Protein AF-A0A944IHS7-F1 (afdb_monomer)

Solvent-accessible surface area (backbone atoms only — not comparable to full-atom values): 8661 Å² total; per-residue (Å²): 139,82,88,83,85,88,83,88,82,80,84,82,70,92,74,80,83,82,83,84,88,86,66,72,70,62,56,60,62,58,58,67,72,67,65,76,78,71,78,71,74,58,95,52,51,68,59,55,51,51,57,50,61,74,72,48,52,71,68,61,50,50,45,72,76,42,78,50,84,56,92,80,64,60,50,50,75,41,23,28,77,52,40,70,95,78,70,38,65,60,46,75,38,62,43,70,90,40,33,63,43,44,69,61,95,59,69,74,46,73,49,71,68,59,55,59,74,64,73,59,82,74,54,75,75,75,73,75,118

Foldseek 3Di:
DYDDDDDDDDDDDPPPPPDDDPPPVVVVVVVVVPPPPPPPPPPPPVVVVVVVVVVDDPVLVVLVVDFDDDPVQFQFPTWRCFDVVSPGHIDTHADDDQWGGTNDDTDGHPPPVVVVVVVDPPVSVVPPD

Secondary structure (DSSP, 8-state):
----------PPPTTTT-SSS--HHHHHHHHGGG--------TTHHHHHHHHHHH--HHHHHHTTS----TT--S-SEEE--BGGGTBPPEEE-B-SSS-BSSS----PPPHHHHHTTT-TTTHHHH--

Nearest PDB structures (foldseek):
  4i3g-assembly2_B  TM=8.608E-01  e=1.064E-03  Streptomyces venezuelae
  4iih-assembly1_B  TM=7.998E-01  e=8.893E-02  Aspergillus aculeatus
  4iig-assembly1_A  TM=7.979E-01  e=1.403E-01  Aspergillus aculeatus

Radius of gyration: 31.62 Å; Cα contacts (8 Å, |Δi|>4): 90; chains: 1; bounding box: 87×82×46 Å

pLDDT: mean 77.09, std 20.69, range [32.62, 98.19]

Structure (mmCIF, N/CA/C/O backbone):
data_AF-A0A944IHS7-F1
#
_entry.id   AF-A0A944IHS7-F1
#
loop_
_atom_site.group_PDB
_atom_site.id
_atom_site.type_symbol
_atom_site.label_atom_id
_atom_site.label_alt_id
_atom_site.label_comp_id
_atom_site.l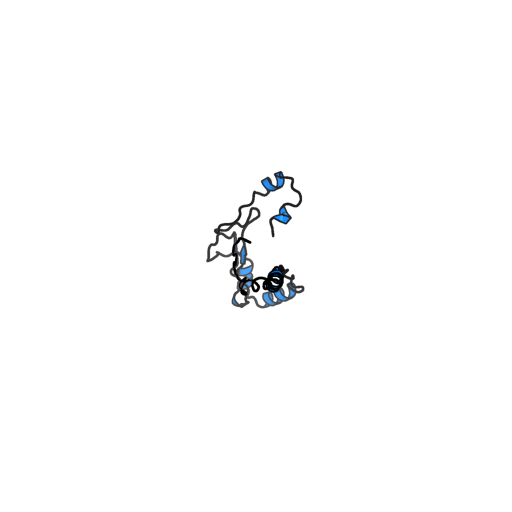abel_asym_id
_atom_site.label_entity_id
_atom_site.label_seq_id
_atom_site.pdbx_PDB_ins_code
_atom_site.Cartn_x
_atom_site.Cartn_y
_atom_site.Cartn_z
_atom_site.occupancy
_atom_site.B_iso_or_equiv
_atom_site.auth_seq_id
_atom_site.auth_comp_id
_atom_site.auth_asym_id
_atom_site.auth_atom_id
_atom_site.pdbx_PDB_model_num
ATOM 1 N N . MET A 1 1 ? 64.172 -76.684 -18.840 1.00 32.62 1 MET A N 1
ATOM 2 C CA . MET A 1 1 ? 65.120 -75.649 -18.369 1.00 32.62 1 MET A CA 1
ATOM 3 C C . MET A 1 1 ? 64.972 -74.426 -19.266 1.00 32.62 1 MET A C 1
ATOM 5 O O . MET A 1 1 ? 64.934 -74.650 -20.469 1.00 32.62 1 MET A O 1
ATOM 9 N N . PRO A 1 2 ? 65.024 -73.185 -18.752 1.00 60.41 2 PRO A N 1
ATOM 10 C CA . PRO A 1 2 ? 64.334 -72.653 -17.561 1.00 60.41 2 PRO A CA 1
ATOM 11 C C . PRO A 1 2 ? 63.853 -71.179 -17.756 1.00 60.41 2 PRO A C 1
ATOM 13 O O . PRO A 1 2 ? 64.029 -70.617 -18.831 1.00 60.41 2 PRO A O 1
ATOM 16 N N . HIS A 1 3 ? 63.339 -70.581 -16.665 1.00 41.72 3 HIS A N 1
ATOM 17 C CA . HIS A 1 3 ? 63.143 -69.138 -16.380 1.00 41.72 3 HIS A CA 1
ATOM 18 C C . HIS A 1 3 ? 61.979 -68.409 -17.096 1.00 41.72 3 HIS A C 1
ATOM 20 O O . HIS A 1 3 ? 61.804 -68.552 -18.294 1.00 41.72 3 HIS A O 1
ATOM 26 N N . SER A 1 4 ? 61.139 -67.585 -16.455 1.00 53.00 4 SER A N 1
ATOM 27 C CA . SER A 1 4 ? 61.148 -67.048 -15.090 1.00 53.00 4 SER A CA 1
ATOM 28 C C . SER A 1 4 ? 59.869 -66.233 -14.798 1.00 53.00 4 SER A C 1
ATOM 30 O O . SER A 1 4 ? 59.247 -65.707 -15.716 1.00 53.00 4 SER A O 1
ATOM 32 N N . ASP A 1 5 ? 59.601 -66.094 -13.500 1.00 47.16 5 ASP A N 1
ATOM 33 C CA . ASP A 1 5 ? 59.087 -64.911 -12.792 1.00 47.16 5 ASP A CA 1
ATOM 34 C C . ASP A 1 5 ? 57.587 -64.707 -12.505 1.00 47.16 5 ASP A C 1
ATOM 36 O O . ASP A 1 5 ? 56.695 -64.693 -13.353 1.00 47.16 5 ASP A O 1
ATOM 40 N N . ASP A 1 6 ? 57.400 -64.495 -11.202 1.00 53.97 6 ASP A N 1
ATOM 41 C CA . ASP A 1 6 ? 56.239 -64.091 -10.436 1.00 53.97 6 ASP A CA 1
ATOM 42 C C . ASP A 1 6 ? 55.545 -62.827 -10.953 1.00 53.97 6 ASP A C 1
ATOM 44 O O . ASP A 1 6 ? 56.173 -61.797 -11.188 1.00 53.97 6 ASP A O 1
ATOM 48 N N . HIS A 1 7 ? 54.210 -62.841 -10.918 1.00 44.56 7 HIS A N 1
ATOM 49 C CA . HIS A 1 7 ? 53.458 -61.641 -10.564 1.00 44.56 7 HIS A CA 1
ATOM 50 C C . HIS A 1 7 ? 52.123 -61.992 -9.897 1.00 44.56 7 HIS A C 1
ATOM 52 O O . HIS A 1 7 ? 51.141 -62.347 -10.546 1.00 44.56 7 HIS A O 1
ATOM 58 N N . ILE A 1 8 ? 52.071 -61.823 -8.575 1.00 49.44 8 ILE A N 1
ATOM 59 C CA . ILE A 1 8 ? 50.824 -61.543 -7.858 1.00 49.44 8 ILE A CA 1
ATOM 60 C C . ILE A 1 8 ? 50.666 -60.020 -7.820 1.00 49.44 8 ILE A C 1
ATOM 62 O O . ILE A 1 8 ? 51.559 -59.334 -7.319 1.00 49.44 8 ILE A O 1
ATOM 66 N N . PRO A 1 9 ? 49.519 -59.481 -8.272 1.00 43.22 9 PRO A N 1
ATOM 67 C CA . PRO A 1 9 ? 48.954 -58.368 -7.521 1.00 43.22 9 PRO A CA 1
ATOM 68 C C . PRO A 1 9 ? 47.435 -58.452 -7.297 1.00 43.22 9 PRO A C 1
ATOM 70 O O . PRO A 1 9 ? 46.630 -58.531 -8.218 1.00 43.22 9 PRO A O 1
ATOM 73 N N . SER A 1 10 ? 47.101 -58.268 -6.017 1.00 51.88 10 SER A N 1
ATOM 74 C CA . SER A 1 10 ? 45.958 -57.520 -5.481 1.00 51.88 10 SER A CA 1
ATOM 75 C C . SER A 1 10 ? 44.542 -58.093 -5.643 1.00 51.88 10 SER A C 1
ATOM 77 O O . SER A 1 10 ? 43.833 -57.894 -6.629 1.00 51.88 10 SER A O 1
ATOM 79 N N . VAL A 1 11 ? 44.089 -58.722 -4.555 1.00 47.81 11 VAL A N 1
ATOM 80 C CA . VAL A 1 11 ? 42.687 -59.028 -4.250 1.00 47.81 11 VAL A CA 1
ATOM 81 C C . VAL A 1 11 ? 41.846 -57.746 -4.333 1.00 47.81 11 VAL A C 1
ATOM 83 O O . VAL A 1 11 ? 42.014 -56.833 -3.525 1.00 47.81 11 VAL A O 1
ATOM 86 N N . ARG A 1 12 ? 40.893 -57.684 -5.273 1.00 51.56 12 ARG A N 1
ATOM 87 C CA . ARG A 1 12 ? 39.860 -56.634 -5.289 1.00 51.56 12 ARG A CA 1
ATOM 88 C C . ARG A 1 12 ? 39.057 -56.677 -3.985 1.00 51.56 12 ARG A C 1
ATOM 90 O O . ARG A 1 12 ? 38.425 -57.679 -3.651 1.00 51.56 12 ARG A O 1
ATOM 97 N N . SER A 1 13 ? 39.101 -55.568 -3.252 1.00 58.53 13 SER A N 1
ATOM 98 C CA . SER A 1 13 ? 38.388 -55.354 -1.994 1.00 58.53 13 SER A CA 1
ATOM 99 C C . SER A 1 13 ? 36.874 -55.330 -2.220 1.00 58.53 13 SER A C 1
ATOM 101 O O . SER A 1 13 ? 36.361 -54.620 -3.080 1.00 58.53 13 SER A O 1
ATOM 103 N N . ARG A 1 14 ? 36.138 -56.082 -1.397 1.00 55.47 14 ARG A N 1
ATOM 104 C CA . ARG A 1 14 ? 34.673 -56.265 -1.442 1.00 55.47 14 ARG A CA 1
ATOM 105 C C . ARG A 1 14 ? 33.854 -55.019 -1.045 1.00 55.47 14 ARG A C 1
ATOM 107 O O . ARG A 1 14 ? 32.680 -55.147 -0.715 1.00 55.47 14 ARG A O 1
ATOM 114 N N . ARG A 1 15 ? 34.456 -53.825 -1.022 1.00 49.62 15 ARG A N 1
ATOM 115 C CA . ARG A 1 15 ? 33.837 -52.590 -0.502 1.00 49.62 15 ARG A CA 1
ATOM 116 C C . ARG A 1 15 ? 33.345 -51.606 -1.571 1.00 49.62 15 ARG A C 1
ATOM 118 O O . ARG A 1 15 ? 32.681 -50.642 -1.210 1.00 49.62 15 ARG A O 1
ATOM 125 N N . ASP A 1 16 ? 33.551 -51.887 -2.856 1.00 48.94 16 ASP A N 1
ATOM 126 C CA . ASP A 1 16 ? 33.226 -50.933 -3.934 1.00 48.94 16 ASP A CA 1
ATOM 127 C C . ASP A 1 16 ? 31.832 -51.106 -4.572 1.00 48.94 16 ASP A C 1
ATOM 129 O O . ASP A 1 16 ? 31.501 -50.421 -5.534 1.00 48.94 16 ASP A O 1
ATOM 133 N N . VAL A 1 17 ? 30.969 -51.978 -4.036 1.00 51.16 17 VAL A N 1
ATOM 134 C CA . VAL A 1 17 ? 29.653 -52.288 -4.648 1.00 51.16 17 VAL A CA 1
ATOM 135 C C . VAL A 1 17 ? 28.480 -51.499 -4.033 1.00 51.16 17 VAL A C 1
ATOM 137 O O . VAL A 1 17 ? 27.358 -51.582 -4.520 1.00 51.16 17 VAL A O 1
ATOM 140 N N . LEU A 1 18 ? 28.694 -50.659 -3.012 1.00 47.88 18 LEU A N 1
ATOM 141 C CA . LEU A 1 18 ? 27.585 -50.036 -2.267 1.00 47.88 18 LEU A CA 1
ATOM 142 C C . LEU A 1 18 ? 27.495 -48.501 -2.368 1.00 47.88 18 LEU A C 1
ATOM 144 O O . LEU A 1 18 ? 27.376 -47.827 -1.347 1.00 47.88 18 LEU A O 1
ATOM 148 N N . LYS A 1 19 ? 27.528 -47.923 -3.579 1.00 47.62 19 LYS A N 1
ATOM 149 C CA . LYS A 1 19 ? 27.284 -46.473 -3.779 1.00 47.62 19 LYS A CA 1
ATOM 150 C C . LYS A 1 19 ? 26.504 -46.103 -5.047 1.00 47.62 19 LYS A C 1
ATOM 152 O O . LYS A 1 19 ? 26.903 -45.195 -5.767 1.00 47.62 19 LYS A O 1
ATOM 157 N N . GLY A 1 20 ? 25.359 -46.726 -5.322 1.00 51.91 20 GLY A N 1
ATOM 158 C CA . GLY A 1 20 ? 24.605 -46.247 -6.484 1.00 51.91 20 GLY A CA 1
ATOM 159 C C . GLY A 1 20 ? 23.189 -46.734 -6.688 1.00 51.91 20 GLY A C 1
ATOM 160 O O . GLY A 1 20 ? 22.919 -47.165 -7.789 1.00 51.91 20 GLY A O 1
ATOM 161 N N . PHE A 1 21 ? 22.284 -46.640 -5.706 1.00 48.91 21 PHE A N 1
ATOM 162 C CA . PHE A 1 21 ? 20.836 -46.816 -5.959 1.00 48.91 21 PHE A CA 1
ATOM 163 C C . PHE A 1 21 ? 19.944 -46.035 -4.970 1.00 48.91 21 PHE A C 1
ATOM 165 O O . PHE A 1 21 ? 18.904 -46.517 -4.537 1.00 48.91 21 PHE A O 1
ATOM 172 N N . GLY A 1 22 ? 20.352 -44.824 -4.573 1.00 46.41 22 GLY A N 1
ATOM 173 C CA . GLY A 1 22 ? 19.712 -44.083 -3.475 1.00 46.41 22 GLY A CA 1
ATOM 174 C C . GLY A 1 22 ? 19.116 -42.712 -3.810 1.00 46.41 22 GLY A C 1
ATOM 175 O O . GLY A 1 22 ? 19.022 -41.902 -2.897 1.00 46.41 22 GLY A O 1
ATOM 176 N N . SER A 1 23 ? 18.764 -42.389 -5.064 1.00 52.91 23 SER A N 1
ATOM 177 C CA . SER A 1 23 ? 18.328 -41.014 -5.406 1.00 52.91 23 SER A CA 1
ATOM 178 C C . SER A 1 23 ? 17.097 -40.870 -6.311 1.00 52.91 23 SER A C 1
ATOM 180 O O . SER A 1 23 ? 16.796 -39.757 -6.731 1.00 52.91 23 SER A O 1
ATOM 182 N N . ALA A 1 24 ? 16.335 -41.931 -6.592 1.00 50.94 24 ALA A N 1
ATOM 183 C CA . ALA A 1 24 ? 15.148 -41.799 -7.451 1.00 50.94 24 ALA A CA 1
ATOM 184 C C . ALA A 1 24 ? 13.891 -41.300 -6.702 1.00 50.94 24 ALA A C 1
ATOM 186 O O . ALA A 1 24 ? 13.085 -40.572 -7.274 1.00 50.94 24 ALA A O 1
ATOM 187 N N . ALA A 1 25 ? 13.726 -41.625 -5.413 1.00 46.78 25 ALA A N 1
ATOM 188 C CA . ALA A 1 25 ? 12.520 -41.258 -4.655 1.00 46.78 25 ALA A CA 1
ATOM 189 C C . ALA A 1 25 ? 12.484 -39.778 -4.222 1.00 46.78 25 ALA A C 1
ATOM 191 O O . ALA A 1 25 ? 11.413 -39.181 -4.137 1.00 46.78 25 ALA A O 1
ATOM 192 N N . ALA A 1 26 ? 13.648 -39.158 -3.998 1.00 44.72 26 ALA A N 1
ATOM 193 C CA . ALA A 1 26 ? 13.728 -37.754 -3.589 1.00 44.72 26 ALA A CA 1
ATOM 194 C C . ALA A 1 26 ? 13.377 -36.778 -4.730 1.00 44.72 26 ALA A C 1
ATOM 196 O O . ALA A 1 26 ? 12.857 -35.695 -4.472 1.00 44.72 26 ALA A O 1
ATOM 197 N N . ALA A 1 27 ? 13.603 -37.169 -5.990 1.00 46.72 27 ALA A N 1
ATOM 198 C CA . ALA A 1 27 ? 13.311 -36.325 -7.149 1.00 46.72 27 ALA A CA 1
ATOM 199 C C . ALA A 1 27 ? 11.801 -36.176 -7.411 1.00 46.72 27 ALA A C 1
ATOM 201 O O . ALA A 1 27 ? 11.354 -35.108 -7.817 1.00 46.72 27 ALA A O 1
ATOM 202 N N . VAL A 1 28 ? 11.004 -37.212 -7.123 1.00 43.50 28 VAL A N 1
ATOM 203 C CA . VAL A 1 28 ? 9.540 -37.168 -7.299 1.00 43.50 28 VAL A CA 1
ATOM 204 C C . VAL A 1 28 ? 8.878 -36.332 -6.200 1.00 43.50 28 VAL A C 1
ATOM 206 O O . VAL A 1 28 ? 7.969 -35.556 -6.481 1.00 43.50 28 VAL A O 1
ATOM 209 N N . ALA A 1 29 ? 9.379 -36.419 -4.963 1.00 45.00 29 ALA A N 1
ATOM 210 C CA . ALA A 1 29 ? 8.893 -35.594 -3.858 1.00 45.00 29 ALA A CA 1
ATOM 211 C C . ALA A 1 29 ? 9.239 -34.106 -4.040 1.00 45.00 29 ALA A C 1
ATOM 213 O O . ALA A 1 29 ? 8.445 -33.251 -3.664 1.00 45.00 29 ALA A O 1
ATOM 214 N N . PHE A 1 30 ? 10.382 -33.784 -4.658 1.00 45.25 30 PHE A N 1
ATOM 215 C CA . PHE A 1 30 ? 10.760 -32.396 -4.931 1.00 45.25 30 PHE A CA 1
ATOM 216 C C . PHE A 1 30 ? 9.940 -31.771 -6.072 1.00 45.25 30 PHE A C 1
ATOM 218 O O . PHE A 1 30 ? 9.654 -30.580 -6.025 1.00 45.25 30 PHE A O 1
ATOM 225 N N . LEU A 1 31 ? 9.496 -32.559 -7.060 1.00 43.31 31 LEU A N 1
ATOM 226 C CA . LEU A 1 31 ? 8.716 -32.045 -8.194 1.00 43.31 31 LEU A CA 1
ATOM 227 C C . LEU A 1 31 ? 7.258 -31.693 -7.835 1.00 43.31 31 LEU A C 1
ATOM 229 O O . LEU A 1 31 ? 6.670 -30.833 -8.481 1.00 43.31 31 LEU A O 1
ATOM 233 N N . ALA A 1 32 ? 6.683 -32.309 -6.796 1.00 48.97 32 ALA A N 1
ATOM 234 C CA . ALA A 1 32 ? 5.306 -32.047 -6.358 1.00 48.97 32 ALA A CA 1
ATOM 235 C C . ALA A 1 32 ? 5.132 -30.727 -5.576 1.00 48.97 32 ALA A C 1
ATOM 237 O O . ALA A 1 32 ? 4.006 -30.279 -5.376 1.00 48.97 32 ALA A O 1
ATOM 238 N N . LEU A 1 33 ? 6.226 -30.089 -5.138 1.00 52.78 33 LEU A N 1
ATOM 239 C CA . LEU A 1 33 ? 6.186 -28.789 -4.451 1.00 52.78 33 LEU A CA 1
ATOM 240 C C . LEU A 1 33 ? 6.221 -27.589 -5.415 1.00 52.78 33 LEU A C 1
ATOM 242 O O . LEU A 1 33 ? 6.128 -26.451 -4.964 1.00 52.78 33 LEU A O 1
ATOM 246 N N . LEU A 1 34 ? 6.357 -27.829 -6.725 1.00 53.41 34 LEU A N 1
ATOM 247 C CA . LEU A 1 34 ? 6.359 -26.786 -7.756 1.00 53.41 34 LEU A CA 1
ATOM 248 C C . LEU A 1 34 ? 4.983 -26.549 -8.390 1.00 53.41 34 LEU A C 1
ATOM 250 O O . LEU A 1 34 ? 4.901 -25.812 -9.369 1.00 53.41 34 LEU A O 1
ATOM 254 N N . GLU A 1 35 ? 3.909 -27.132 -7.854 1.00 47.88 35 GLU A N 1
ATOM 255 C CA . GLU A 1 35 ? 2.554 -26.758 -8.259 1.00 47.88 35 GLU A CA 1
ATOM 256 C C . GLU A 1 35 ? 2.330 -25.283 -7.885 1.00 47.88 35 GLU A C 1
ATOM 258 O O . GLU A 1 35 ? 2.282 -24.960 -6.691 1.00 47.88 35 GLU A O 1
ATOM 263 N N . PRO A 1 36 ? 2.208 -24.355 -8.858 1.00 53.09 36 PRO A N 1
ATOM 264 C CA . PRO A 1 36 ? 1.752 -23.021 -8.536 1.00 53.09 36 PRO A CA 1
ATOM 265 C C . PRO A 1 36 ? 0.336 -23.204 -8.008 1.00 53.09 36 PRO A C 1
ATOM 267 O O . PRO A 1 36 ? -0.562 -23.589 -8.756 1.00 53.09 36 PRO A O 1
ATOM 270 N N . ALA A 1 37 ? 0.139 -22.969 -6.711 1.00 52.06 37 ALA A N 1
ATOM 271 C CA . ALA A 1 37 ? -1.190 -22.893 -6.145 1.00 52.06 37 ALA A CA 1
ATOM 272 C C . ALA A 1 37 ? -1.917 -21.782 -6.903 1.00 52.06 37 ALA A 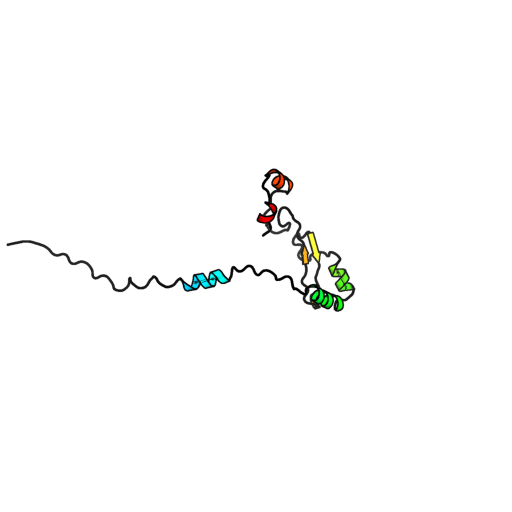C 1
ATOM 274 O O . ALA A 1 37 ? -1.744 -20.594 -6.624 1.00 52.06 37 ALA A O 1
ATOM 275 N N . ALA A 1 38 ? -2.691 -22.164 -7.916 1.00 53.22 38 ALA A N 1
ATOM 276 C CA . ALA A 1 38 ? -3.663 -21.283 -8.507 1.00 53.22 38 ALA A CA 1
ATOM 277 C C . ALA A 1 38 ? -4.528 -20.847 -7.330 1.00 53.22 38 ALA A C 1
ATOM 279 O O . ALA A 1 38 ? -5.210 -21.676 -6.725 1.00 53.22 38 ALA A O 1
ATOM 280 N N . VAL A 1 39 ? -4.435 -19.569 -6.951 1.00 56.81 39 VAL A N 1
ATOM 281 C CA . VAL A 1 39 ? -5.368 -18.972 -6.002 1.00 56.81 39 VAL A CA 1
ATOM 282 C C . VAL A 1 39 ? -6.722 -19.117 -6.670 1.00 56.81 39 VAL A C 1
ATOM 284 O O . VAL A 1 39 ? -7.073 -18.347 -7.566 1.00 56.81 39 VAL A O 1
ATOM 287 N N . ALA A 1 40 ? -7.432 -20.188 -6.318 1.00 57.47 40 ALA A N 1
ATOM 288 C CA . ALA A 1 40 ? -8.765 -20.437 -6.804 1.00 57.47 40 ALA A CA 1
ATOM 289 C C . ALA A 1 40 ? -9.555 -19.195 -6.420 1.00 57.47 40 ALA A C 1
ATOM 291 O O . ALA A 1 40 ? -9.699 -18.892 -5.234 1.00 57.47 40 ALA A O 1
ATOM 292 N N . ARG A 1 41 ? -9.993 -18.422 -7.421 1.00 60.09 41 ARG A N 1
ATOM 293 C CA . ARG A 1 41 ? -10.877 -17.290 -7.168 1.00 60.09 41 ARG A CA 1
ATOM 294 C C . ARG A 1 41 ? -12.060 -17.887 -6.410 1.00 60.09 41 ARG A C 1
ATOM 296 O O . ARG A 1 41 ? -12.698 -18.780 -6.976 1.00 60.09 41 ARG A O 1
ATOM 303 N N . PRO A 1 42 ? -12.326 -17.475 -5.158 1.00 63.47 42 PRO A N 1
ATOM 304 C CA . PRO A 1 42 ? -13.386 -18.095 -4.394 1.00 63.47 42 PRO A CA 1
ATOM 305 C C . PRO A 1 42 ? -14.653 -17.922 -5.219 1.00 63.47 42 PRO A C 1
ATOM 307 O O . PRO A 1 42 ? -15.018 -16.791 -5.555 1.00 63.47 42 PRO A O 1
ATOM 310 N N . ALA A 1 43 ? -15.290 -19.034 -5.595 1.00 65.62 43 ALA A N 1
ATOM 311 C CA . ALA A 1 43 ? -16.528 -19.013 -6.374 1.00 65.62 43 ALA A CA 1
ATOM 312 C C . ALA A 1 43 ? -17.627 -18.198 -5.662 1.00 65.62 43 ALA A C 1
ATOM 314 O O . ALA A 1 43 ? -18.615 -17.814 -6.281 1.00 65.62 43 ALA A O 1
ATOM 315 N N . ASP A 1 44 ? -17.401 -17.880 -4.383 1.00 73.44 44 ASP A N 1
ATOM 316 C CA . ASP A 1 44 ? -18.262 -17.090 -3.527 1.00 73.44 44 ASP A CA 1
ATOM 317 C C . ASP A 1 44 ? -17.557 -15.921 -2.802 1.00 73.44 44 ASP A C 1
ATOM 319 O O . ASP A 1 44 ? -17.961 -15.504 -1.717 1.00 73.44 44 ASP A O 1
ATOM 323 N N . ALA A 1 45 ? -16.517 -15.329 -3.407 1.00 78.31 45 ALA A N 1
ATOM 324 C CA . ALA A 1 45 ? -15.844 -14.155 -2.827 1.00 78.31 45 ALA A CA 1
ATOM 325 C C . ALA A 1 45 ? -16.843 -13.025 -2.492 1.00 78.31 45 ALA A C 1
ATOM 327 O O . ALA A 1 45 ? -16.662 -12.263 -1.546 1.00 78.31 45 ALA A O 1
ATOM 328 N N . GLY A 1 46 ? -17.941 -12.938 -3.250 1.00 84.31 46 GLY A N 1
ATOM 329 C CA . GLY A 1 46 ? -19.008 -11.975 -3.013 1.00 84.31 46 GLY A CA 1
ATOM 330 C C . GLY A 1 46 ? -19.813 -12.210 -1.730 1.00 84.31 46 GLY A C 1
ATOM 331 O O . GLY A 1 46 ? -20.197 -11.226 -1.095 1.00 84.31 46 GLY A O 1
ATOM 332 N N . SER A 1 47 ? -20.139 -13.449 -1.331 1.00 86.75 47 SER A N 1
ATOM 333 C CA . SER A 1 47 ? -20.835 -13.663 -0.047 1.00 86.75 47 SER A CA 1
ATOM 334 C C . SER A 1 47 ? -19.894 -13.457 1.138 1.00 86.75 47 SER A C 1
ATOM 336 O O . SER A 1 47 ? -20.295 -12.819 2.111 1.00 86.75 47 SER A O 1
ATOM 338 N N . GLU A 1 48 ? -18.638 -13.895 1.019 1.00 88.62 48 GLU A N 1
ATOM 339 C CA . GLU A 1 48 ? -17.623 -13.745 2.060 1.00 88.62 48 GLU A CA 1
ATOM 340 C C . GLU A 1 48 ? -17.388 -12.262 2.371 1.00 88.62 48 GLU A C 1
ATOM 342 O O . GLU A 1 48 ? -17.504 -11.825 3.520 1.00 88.62 48 GLU A O 1
ATOM 347 N N . VAL A 1 49 ? -17.185 -11.451 1.328 1.00 92.81 49 VAL A N 1
ATOM 348 C CA . VAL A 1 49 ? -17.037 -9.996 1.460 1.00 92.81 49 VAL A CA 1
ATOM 349 C C . VAL A 1 49 ? -18.293 -9.364 2.058 1.00 92.81 49 VAL A C 1
ATOM 351 O O . VAL A 1 49 ? -18.183 -8.523 2.948 1.00 92.81 49 VAL A O 1
ATOM 354 N N . ARG A 1 50 ? -19.501 -9.773 1.643 1.00 94.06 50 ARG A N 1
ATOM 355 C CA . ARG A 1 50 ? -20.754 -9.255 2.228 1.00 94.06 50 ARG A CA 1
ATOM 356 C C . ARG A 1 50 ? -20.876 -9.581 3.719 1.00 94.06 50 ARG A C 1
ATOM 358 O O . ARG A 1 50 ? -21.302 -8.719 4.489 1.00 94.06 50 ARG A O 1
ATOM 365 N N . GLY A 1 51 ? -20.455 -10.776 4.131 1.00 94.06 51 GLY A N 1
ATOM 366 C CA . GLY A 1 51 ? -20.388 -11.172 5.537 1.00 94.06 51 GLY A CA 1
ATOM 367 C C . GLY A 1 51 ? -19.426 -10.301 6.349 1.00 94.06 51 GLY A C 1
ATOM 368 O O . GLY A 1 51 ? -19.769 -9.864 7.448 1.00 94.06 51 GLY A O 1
ATOM 369 N N . LEU A 1 52 ? -18.251 -9.980 5.798 1.00 94.75 52 LEU A N 1
ATOM 370 C CA . LEU A 1 52 ? -17.296 -9.064 6.430 1.00 94.75 52 LEU A CA 1
ATOM 371 C C . LEU A 1 52 ? -17.843 -7.631 6.509 1.00 94.75 52 LEU A C 1
ATOM 373 O O . LEU A 1 52 ? -17.809 -7.024 7.579 1.00 94.75 52 LEU A O 1
ATOM 377 N N . LEU A 1 53 ? -18.431 -7.114 5.425 1.00 95.69 53 LEU A N 1
ATOM 378 C CA . LEU A 1 53 ? -19.006 -5.763 5.364 1.00 95.69 53 LEU A CA 1
ATOM 379 C C . LEU A 1 53 ? -20.119 -5.528 6.398 1.00 95.69 53 LEU A C 1
ATOM 381 O O . LEU A 1 53 ? -20.260 -4.408 6.901 1.00 95.69 53 LEU A O 1
ATOM 385 N N . ALA A 1 54 ? -20.896 -6.564 6.725 1.00 97.00 54 ALA A N 1
ATOM 386 C CA . ALA A 1 54 ? -21.931 -6.507 7.757 1.00 97.00 54 ALA A CA 1
ATOM 387 C C . ALA A 1 54 ? -21.356 -6.415 9.183 1.00 97.00 54 ALA A C 1
ATOM 389 O O . ALA A 1 54 ? -22.022 -5.909 10.082 1.00 97.00 54 ALA A O 1
ATOM 390 N N . ARG A 1 55 ? -20.122 -6.888 9.397 1.00 97.44 55 ARG A N 1
ATOM 391 C CA . ARG A 1 55 ? -19.445 -6.910 10.705 1.00 97.44 55 ARG A CA 1
ATOM 392 C C . ARG A 1 55 ? -18.531 -5.707 10.941 1.00 97.44 55 ARG A C 1
ATOM 394 O O . ARG A 1 55 ? -18.044 -5.560 12.064 1.00 97.44 55 ARG A O 1
ATOM 401 N N . LEU A 1 56 ? -18.270 -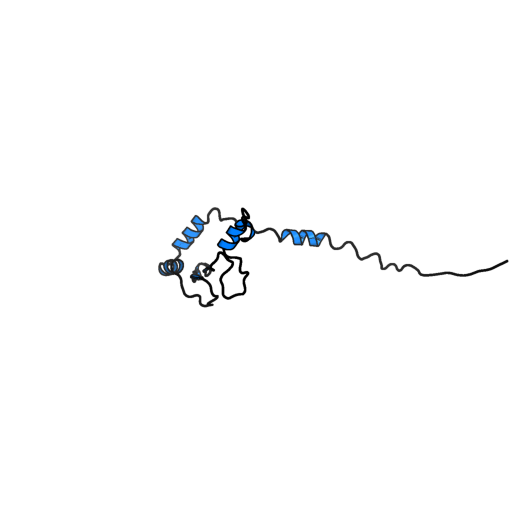4.894 9.916 1.00 97.94 56 LEU A N 1
ATOM 402 C CA . LEU A 1 56 ? -17.457 -3.681 10.014 1.00 97.94 56 LEU A CA 1
ATOM 403 C C . LEU A 1 56 ? -18.244 -2.527 10.641 1.00 97.94 56 LEU A C 1
ATOM 405 O O . LEU A 1 56 ? -19.394 -2.270 10.266 1.00 97.94 56 LEU A O 1
ATOM 409 N N . THR A 1 57 ? -17.592 -1.780 11.526 1.00 98.19 57 THR A N 1
ATOM 410 C CA . THR A 1 57 ? -18.090 -0.475 11.976 1.00 98.19 57 THR A CA 1
ATOM 411 C C . THR A 1 57 ? -17.982 0.560 10.850 1.00 98.19 57 THR A C 1
ATOM 413 O O . THR A 1 57 ? -17.367 0.315 9.810 1.00 98.19 57 THR A O 1
ATOM 416 N N . LEU A 1 58 ? -18.595 1.734 11.028 1.00 97.62 58 LEU A N 1
ATOM 417 C CA . LEU A 1 58 ? -18.457 2.821 10.055 1.00 97.62 58 LEU A CA 1
ATOM 418 C C . LEU A 1 58 ? -16.997 3.286 9.937 1.00 97.62 58 LEU A C 1
ATOM 420 O O . LEU A 1 58 ? -16.501 3.434 8.824 1.00 97.62 58 LEU A O 1
ATOM 424 N N . ASP A 1 59 ? -16.301 3.430 11.063 1.00 97.25 59 ASP A N 1
ATOM 425 C CA . ASP A 1 59 ? -14.898 3.856 11.088 1.00 97.25 59 ASP A CA 1
ATOM 426 C C . ASP A 1 59 ? -13.984 2.846 10.382 1.00 97.25 59 ASP A C 1
ATOM 428 O O . ASP A 1 59 ? -13.124 3.232 9.594 1.00 97.25 59 ASP A O 1
ATOM 432 N N . GLU A 1 60 ? -14.214 1.544 10.591 1.00 97.50 60 GLU A N 1
ATOM 433 C CA . GLU A 1 60 ? -13.471 0.481 9.903 1.00 97.50 60 GLU A CA 1
ATOM 434 C C . GLU A 1 60 ? -13.773 0.446 8.393 1.00 97.50 60 GLU A C 1
ATOM 436 O O . GLU A 1 60 ? -12.924 0.053 7.600 1.00 97.50 60 GLU A O 1
ATOM 441 N N . LYS A 1 61 ? -14.969 0.859 7.951 1.00 97.38 61 LYS A N 1
ATOM 442 C CA . LYS A 1 61 ? -15.266 1.001 6.512 1.00 97.38 61 LYS A CA 1
ATOM 443 C C . LYS A 1 61 ? -14.531 2.186 5.916 1.00 97.38 61 LYS A C 1
ATOM 445 O O . LYS A 1 61 ? -13.961 2.067 4.836 1.00 97.38 61 LYS A O 1
ATOM 450 N N . ILE A 1 62 ? -14.554 3.315 6.620 1.00 97.00 62 ILE A N 1
ATOM 451 C CA . ILE A 1 62 ? -13.876 4.540 6.206 1.00 97.00 62 ILE A CA 1
ATOM 452 C C . ILE A 1 62 ? -12.373 4.267 6.071 1.00 97.00 62 ILE A C 1
ATOM 454 O O . ILE A 1 62 ? -11.804 4.575 5.025 1.00 97.00 62 ILE A O 1
ATOM 458 N N . SER A 1 63 ? -11.755 3.587 7.043 1.00 95.94 63 SER A N 1
ATOM 459 C CA . SER A 1 63 ? -10.320 3.265 7.013 1.00 95.94 63 SER A CA 1
ATOM 460 C C . SER A 1 63 ? -9.882 2.377 5.844 1.00 95.94 63 SER A C 1
ATOM 462 O O . SER A 1 63 ? -8.710 2.392 5.475 1.00 95.94 63 SER A O 1
ATOM 464 N N . LEU A 1 64 ? -10.802 1.619 5.239 1.00 96.50 64 LEU A N 1
ATOM 465 C CA . LEU A 1 64 ? -10.530 0.769 4.077 1.00 96.50 64 LEU A CA 1
ATOM 466 C C . LEU A 1 64 ? -10.723 1.487 2.732 1.00 96.50 64 LEU A C 1
ATOM 468 O O . LEU A 1 64 ? -10.354 0.934 1.698 1.00 96.50 64 LEU A O 1
ATOM 472 N N . VAL A 1 65 ? -11.287 2.699 2.723 1.00 96.19 65 VAL A N 1
ATOM 473 C CA . VAL A 1 65 ? -11.505 3.502 1.503 1.00 96.19 65 VAL A CA 1
ATOM 474 C C . VAL A 1 65 ? -10.722 4.814 1.490 1.00 96.19 65 VAL A C 1
ATOM 476 O O . VAL A 1 65 ? -10.795 5.556 0.512 1.00 96.19 65 VAL A O 1
ATOM 479 N N . HIS A 1 66 ? -9.954 5.104 2.543 1.00 93.94 66 HIS A N 1
ATOM 480 C CA . HIS A 1 66 ? -9.013 6.219 2.568 1.00 93.94 66 HIS A CA 1
ATOM 481 C C . HIS A 1 66 ? -7.593 5.722 2.837 1.00 93.94 66 HIS A C 1
ATOM 483 O O . HIS A 1 66 ? -7.366 4.863 3.685 1.00 93.94 66 HIS A O 1
ATOM 489 N N . GLY A 1 67 ? -6.617 6.305 2.140 1.00 93.56 67 GLY A N 1
ATOM 490 C CA . GLY A 1 67 ? -5.208 6.040 2.417 1.00 93.56 67 GLY A CA 1
ATOM 491 C C . GLY A 1 67 ? -4.804 6.537 3.806 1.00 93.56 67 GLY A C 1
ATOM 492 O O . GLY A 1 67 ? -5.310 7.552 4.289 1.00 93.56 67 GLY A O 1
ATOM 493 N N . ALA A 1 68 ? -3.876 5.830 4.440 1.00 95.06 68 ALA A N 1
ATOM 494 C CA . ALA A 1 68 ? -3.249 6.219 5.696 1.00 95.06 68 ALA A CA 1
ATOM 495 C C . ALA A 1 68 ? -1.722 6.262 5.546 1.00 95.06 68 ALA A C 1
ATOM 497 O O . ALA A 1 68 ? -1.159 5.786 4.562 1.00 95.06 68 ALA A O 1
ATOM 498 N N . THR A 1 69 ? -1.034 6.823 6.538 1.00 95.00 69 THR A N 1
ATOM 499 C CA . THR A 1 69 ? 0.432 6.795 6.586 1.00 95.00 69 THR A CA 1
ATOM 500 C C . THR A 1 69 ? 0.912 5.399 6.972 1.00 95.00 69 THR A C 1
ATOM 502 O O . THR A 1 69 ? 0.517 4.892 8.022 1.00 95.00 69 THR A O 1
ATOM 505 N N . ASP A 1 70 ? 1.790 4.802 6.163 1.00 95.12 70 ASP A N 1
ATOM 506 C CA . ASP A 1 70 ? 2.435 3.532 6.510 1.00 95.12 70 ASP A CA 1
ATOM 507 C C . ASP A 1 70 ? 3.347 3.726 7.738 1.00 95.12 70 ASP A C 1
ATOM 509 O O . ASP A 1 70 ? 4.290 4.526 7.663 1.00 95.12 70 ASP A O 1
ATOM 513 N N . PRO A 1 71 ? 3.111 3.015 8.857 1.00 95.50 71 PRO A N 1
ATOM 514 C CA . PRO A 1 71 ? 3.976 3.094 10.033 1.00 95.50 71 PRO A CA 1
ATOM 515 C C . PRO A 1 71 ? 5.414 2.642 9.745 1.00 95.50 71 PRO A C 1
ATOM 517 O O . PRO A 1 71 ? 6.341 3.133 10.384 1.00 95.50 71 PRO A O 1
ATOM 520 N N . GLU A 1 72 ? 5.611 1.750 8.773 1.00 95.38 72 GLU A N 1
ATOM 521 C CA . GLU A 1 72 ? 6.926 1.204 8.418 1.00 95.38 72 GLU A CA 1
ATOM 522 C C . GLU A 1 72 ? 7.633 2.012 7.320 1.00 95.38 72 GLU A C 1
ATOM 524 O O . GLU A 1 72 ? 8.823 1.817 7.084 1.00 95.38 72 GLU A O 1
ATOM 529 N N . ARG A 1 73 ? 6.928 2.948 6.664 1.00 93.00 73 ARG A N 1
ATOM 530 C CA . ARG A 1 73 ? 7.469 3.851 5.627 1.00 93.00 73 ARG A CA 1
ATOM 531 C C . ARG A 1 73 ? 8.313 3.131 4.563 1.00 93.00 73 ARG A C 1
ATOM 533 O O . ARG A 1 73 ? 9.376 3.609 4.175 1.00 93.00 73 ARG A O 1
ATOM 540 N N . LEU A 1 74 ? 7.816 2.014 4.034 1.00 94.12 74 LEU A N 1
ATOM 541 C CA . LEU A 1 74 ? 8.560 1.139 3.111 1.00 94.12 74 LEU A CA 1
ATOM 542 C C . LEU A 1 74 ? 8.681 1.671 1.664 1.00 94.12 74 LEU A C 1
ATOM 544 O O . LEU A 1 74 ? 9.035 0.924 0.752 1.00 94.12 74 LEU A O 1
ATOM 548 N N . GLY A 1 75 ? 8.375 2.949 1.427 1.00 93.19 75 GLY A N 1
ATOM 549 C CA . GLY A 1 75 ? 8.398 3.565 0.092 1.00 93.19 75 GLY A CA 1
ATOM 550 C C . GLY A 1 75 ? 7.231 3.161 -0.815 1.00 93.19 75 GLY A C 1
ATOM 551 O O . GLY A 1 75 ? 7.318 3.330 -2.023 1.00 93.19 75 GLY A O 1
ATOM 552 N N . GLN A 1 76 ? 6.159 2.615 -0.243 1.00 93.88 76 GLN A N 1
ATOM 553 C CA . GLN A 1 76 ? 4.946 2.229 -0.964 1.00 93.88 76 GLN A CA 1
ATOM 554 C C . GLN A 1 76 ? 4.120 3.467 -1.340 1.00 93.88 76 GLN A C 1
ATOM 556 O O . GLN A 1 76 ? 4.099 4.451 -0.598 1.00 93.88 76 GLN A O 1
ATOM 561 N N . ALA A 1 77 ? 3.401 3.406 -2.460 1.00 95.06 77 ALA A N 1
ATOM 562 C CA . ALA A 1 77 ? 2.563 4.504 -2.945 1.00 95.06 77 ALA A CA 1
ATOM 563 C C . ALA A 1 77 ? 1.258 4.660 -2.145 1.00 95.06 77 ALA A C 1
ATOM 565 O O . ALA A 1 77 ? 0.702 5.755 -2.070 1.00 95.06 77 ALA A O 1
ATOM 566 N N . GLY A 1 78 ? 0.768 3.577 -1.538 1.00 95.81 78 GLY A N 1
ATOM 567 C CA . GLY A 1 78 ? -0.450 3.587 -0.735 1.00 95.81 78 GLY A CA 1
ATOM 568 C C . GLY A 1 78 ? -0.415 2.593 0.418 1.00 95.81 78 GLY A C 1
ATOM 569 O O . GLY A 1 78 ? 0.267 1.566 0.361 1.00 95.81 78 GLY A O 1
ATOM 570 N N . TYR A 1 79 ? -1.180 2.903 1.464 1.00 97.69 79 TYR A N 1
ATOM 571 C CA . TYR A 1 79 ? -1.321 2.062 2.646 1.00 97.69 79 TYR A CA 1
ATOM 572 C C . TYR A 1 79 ? -2.745 2.113 3.203 1.00 97.69 79 TYR A C 1
ATOM 574 O O . TYR A 1 79 ? -3.314 3.194 3.375 1.00 97.69 79 TYR A O 1
ATOM 582 N N . LEU A 1 80 ? -3.287 0.937 3.519 1.00 97.56 80 LEU A N 1
ATOM 583 C CA . LEU A 1 80 ? -4.499 0.750 4.309 1.00 97.56 80 LEU A CA 1
ATOM 584 C C . LEU A 1 80 ? -4.140 -0.059 5.562 1.00 97.56 80 LEU A C 1
ATOM 586 O O . LEU A 1 80 ? -3.509 -1.111 5.438 1.00 97.56 80 LEU A O 1
ATOM 590 N N . PRO A 1 81 ? -4.571 0.362 6.761 1.00 95.81 81 PRO A N 1
ATOM 591 C CA . PRO A 1 81 ? -4.209 -0.306 8.011 1.00 95.81 81 PRO A CA 1
ATOM 592 C C . PRO A 1 81 ? -4.860 -1.687 8.203 1.00 95.81 81 PRO A C 1
ATOM 594 O O . PRO A 1 81 ? -4.436 -2.439 9.080 1.00 95.81 81 PRO A O 1
ATOM 597 N N . GLY A 1 82 ? -5.869 -2.038 7.398 1.00 96.06 82 GLY A N 1
ATOM 598 C CA . GLY A 1 82 ? -6.644 -3.267 7.573 1.00 96.06 82 GLY A CA 1
ATOM 599 C C . GLY A 1 82 ? -7.574 -3.209 8.790 1.00 96.06 82 GLY A C 1
ATOM 600 O O . GLY A 1 82 ? -7.845 -2.140 9.337 1.00 96.06 82 GLY A O 1
ATOM 601 N N . VAL A 1 83 ? -8.081 -4.372 9.211 1.00 97.56 83 VAL A N 1
ATOM 602 C CA . VAL A 1 83 ? -8.978 -4.524 10.374 1.00 97.56 83 VAL A CA 1
ATOM 603 C C . VAL A 1 83 ? -8.607 -5.804 11.142 1.00 97.56 83 VAL A C 1
ATOM 605 O O . VAL A 1 83 ? -9.201 -6.864 10.910 1.00 97.56 83 VAL A O 1
ATOM 608 N N . PRO A 1 84 ? -7.648 -5.737 12.090 1.00 95.56 84 PRO A N 1
ATOM 609 C CA . PRO A 1 84 ? -7.138 -6.912 12.808 1.00 95.56 84 PRO A CA 1
ATOM 610 C C . PRO A 1 84 ? -8.211 -7.707 13.561 1.00 95.56 84 PRO A C 1
ATOM 612 O O . PRO A 1 84 ? -8.159 -8.932 13.603 1.00 95.56 84 PRO A O 1
ATOM 615 N N . ARG A 1 85 ? -9.236 -7.027 14.096 1.00 97.19 85 ARG A N 1
ATOM 616 C CA . ARG A 1 85 ? -10.377 -7.648 14.795 1.00 97.19 85 ARG A CA 1
ATOM 617 C C . ARG A 1 85 ? -11.127 -8.667 13.930 1.00 97.19 85 ARG A C 1
ATOM 619 O O . ARG A 1 85 ? -11.686 -9.626 14.458 1.00 97.19 85 ARG A O 1
ATOM 626 N N . LEU A 1 86 ? -11.166 -8.439 12.618 1.00 96.38 86 LEU A N 1
ATOM 627 C CA . LEU A 1 86 ? -11.798 -9.325 11.639 1.00 96.38 86 LEU A CA 1
ATOM 628 C C . LEU A 1 86 ? -10.777 -10.151 10.844 1.00 96.38 86 LEU A C 1
ATOM 630 O O . LEU A 1 86 ? -11.166 -10.835 9.904 1.00 96.38 86 LEU A O 1
ATOM 634 N N . GLY A 1 87 ? -9.489 -10.096 11.201 1.00 94.88 87 GLY A N 1
ATOM 635 C CA . GLY A 1 87 ? -8.423 -10.799 10.485 1.00 94.88 87 GLY A CA 1
ATOM 636 C C . GLY A 1 87 ? -8.077 -10.201 9.118 1.00 94.88 87 GLY A C 1
ATOM 637 O O . GLY A 1 87 ? -7.431 -10.871 8.320 1.00 94.88 87 GLY A O 1
ATOM 638 N N . ILE A 1 88 ? -8.488 -8.961 8.832 1.00 95.81 88 ILE A N 1
ATOM 639 C CA . ILE A 1 88 ? -8.157 -8.282 7.573 1.00 95.81 88 ILE A CA 1
ATOM 640 C C . ILE A 1 88 ? -6.756 -7.664 7.717 1.00 95.81 88 ILE A C 1
ATOM 642 O O . ILE A 1 88 ? -6.589 -6.777 8.563 1.00 95.81 88 ILE A O 1
ATOM 646 N N . PRO A 1 89 ? -5.756 -8.100 6.930 1.00 96.31 89 PRO A N 1
ATOM 647 C CA . PRO A 1 89 ? -4.395 -7.587 7.035 1.00 96.31 89 PRO A CA 1
ATOM 648 C C . PRO A 1 89 ? -4.287 -6.157 6.485 1.00 96.31 89 PRO A C 1
ATOM 650 O O . PRO A 1 89 ? -5.136 -5.729 5.696 1.00 96.31 89 PRO A O 1
ATOM 653 N N . PRO A 1 90 ? -3.234 -5.412 6.861 1.00 96.69 90 PRO A N 1
ATOM 654 C CA . PRO A 1 90 ? -2.912 -4.162 6.192 1.00 96.69 90 PRO A CA 1
ATOM 655 C C . PRO A 1 90 ? -2.589 -4.405 4.713 1.00 96.69 90 PRO A C 1
ATOM 657 O O . PRO A 1 90 ? -1.963 -5.406 4.356 1.00 96.69 90 PRO A O 1
ATOM 660 N N . LEU A 1 91 ? -2.981 -3.463 3.856 1.00 96.94 91 LEU A N 1
ATOM 661 C CA . LEU A 1 91 ? -2.671 -3.480 2.428 1.00 96.94 91 LEU A CA 1
ATOM 662 C C . LEU A 1 91 ? -1.629 -2.408 2.121 1.00 96.94 91 LEU A C 1
ATOM 664 O O . LEU A 1 91 ? -1.809 -1.242 2.462 1.00 96.94 91 LEU A O 1
ATOM 668 N N . ARG A 1 92 ? -0.558 -2.800 1.434 1.00 95.88 92 ARG A N 1
ATOM 669 C CA . ARG A 1 92 ? 0.473 -1.901 0.906 1.00 95.88 92 ARG A CA 1
ATOM 670 C C . ARG A 1 92 ? 0.456 -1.972 -0.610 1.00 95.88 92 ARG A C 1
ATOM 672 O O . ARG A 1 92 ? 0.465 -3.063 -1.171 1.00 95.88 92 ARG A O 1
ATOM 679 N N . MET A 1 93 ? 0.404 -0.814 -1.253 1.00 96.19 93 MET A N 1
ATOM 680 C CA . MET A 1 93 ? 0.287 -0.690 -2.702 1.00 96.19 93 MET A CA 1
ATOM 681 C C . MET A 1 93 ? 1.579 -0.088 -3.249 1.00 96.19 93 MET A C 1
ATOM 683 O O . MET A 1 93 ? 1.859 1.087 -3.007 1.00 96.19 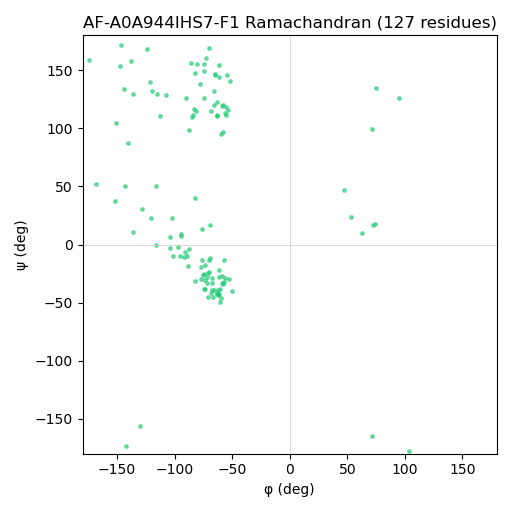93 MET A O 1
ATOM 687 N N . SER A 1 94 ? 2.360 -0.891 -3.967 1.00 94.56 94 SER A N 1
ATOM 688 C CA . SER A 1 94 ? 3.538 -0.431 -4.707 1.00 94.56 94 SER A CA 1
ATOM 689 C C . SER A 1 94 ? 3.124 0.143 -6.053 1.00 94.56 94 SER A C 1
ATOM 691 O O . SER A 1 94 ? 2.187 -0.366 -6.673 1.00 94.56 94 SER A O 1
ATOM 693 N N . ASP A 1 95 ? 3.860 1.137 -6.538 1.00 93.00 95 ASP A N 1
ATOM 694 C CA . ASP A 1 95 ? 3.691 1.604 -7.914 1.00 93.00 95 ASP A CA 1
ATOM 695 C C . ASP A 1 95 ? 4.424 0.689 -8.914 1.00 93.00 95 ASP A C 1
ATOM 697 O O . ASP A 1 95 ? 5.391 0.004 -8.563 1.00 93.00 95 ASP A O 1
ATOM 701 N N . GLY A 1 96 ? 3.941 0.698 -10.154 1.00 87.94 96 GLY A N 1
ATOM 702 C CA . GLY A 1 96 ? 4.552 0.096 -11.341 1.00 87.94 96 GLY A CA 1
ATOM 703 C C . GLY A 1 96 ? 4.591 1.125 -12.483 1.00 87.94 96 GLY A C 1
ATOM 704 O O . GLY A 1 96 ? 4.559 2.320 -12.216 1.00 87.94 96 GLY A O 1
ATOM 705 N N . PRO A 1 97 ? 4.654 0.750 -13.778 1.00 87.38 97 PRO A N 1
ATOM 706 C CA . PRO A 1 97 ? 4.806 -0.583 -14.373 1.00 87.38 97 PRO A CA 1
ATOM 707 C C . PRO A 1 97 ? 6.271 -0.993 -14.630 1.00 87.38 97 PRO A C 1
ATOM 709 O O . PRO A 1 97 ? 6.528 -2.126 -15.030 1.00 87.38 97 PRO A O 1
ATOM 712 N N . ALA A 1 98 ? 7.238 -0.094 -14.431 1.00 86.38 98 ALA A N 1
ATOM 713 C CA . ALA A 1 98 ? 8.664 -0.327 -14.695 1.00 86.38 98 ALA A CA 1
ATOM 714 C C . ALA A 1 98 ? 9.381 -1.073 -13.546 1.00 86.38 98 ALA A C 1
ATOM 716 O O . ALA A 1 98 ? 10.526 -0.775 -13.207 1.00 86.38 98 ALA A O 1
ATOM 717 N N . GLY A 1 99 ? 8.706 -2.060 -12.956 1.00 88.75 99 GLY A N 1
ATOM 718 C CA . GLY A 1 99 ? 9.150 -2.782 -11.761 1.00 88.75 99 GLY A CA 1
ATOM 719 C C . GLY A 1 99 ? 8.419 -2.345 -10.490 1.00 88.75 99 GLY A C 1
ATOM 720 O O . GLY A 1 99 ? 7.503 -1.530 -10.542 1.00 88.75 99 GLY A O 1
ATOM 721 N N . VAL A 1 100 ? 8.810 -2.926 -9.355 1.00 93.88 100 VAL A N 1
ATOM 722 C CA . VAL A 1 100 ? 8.211 -2.656 -8.038 1.00 93.88 100 VAL A CA 1
ATOM 723 C C . VAL A 1 100 ? 8.862 -1.413 -7.435 1.00 93.88 100 VAL A C 1
ATOM 725 O O . VAL A 1 100 ? 10.036 -1.448 -7.069 1.00 93.88 100 VAL A O 1
ATOM 728 N N . ASN A 1 101 ? 8.110 -0.319 -7.325 1.00 92.69 101 ASN A N 1
ATOM 729 C CA . ASN A 1 101 ? 8.615 0.936 -6.772 1.00 92.69 101 ASN A CA 1
ATOM 730 C C . ASN A 1 101 ? 8.448 0.976 -5.244 1.00 92.69 101 ASN A C 1
ATOM 732 O O . ASN A 1 101 ? 7.355 1.239 -4.740 1.00 92.69 101 ASN A O 1
ATOM 736 N N . VAL A 1 102 ? 9.530 0.659 -4.526 1.00 94.75 102 VAL A N 1
ATOM 737 C CA . VAL A 1 102 ? 9.616 0.591 -3.057 1.00 94.75 102 VAL A CA 1
ATOM 738 C C . VAL A 1 102 ? 11.012 1.006 -2.583 1.00 94.75 102 VAL A C 1
ATOM 740 O O . VAL A 1 102 ? 11.931 1.141 -3.385 1.00 94.75 102 VAL A O 1
ATOM 743 N N . ALA A 1 103 ? 11.205 1.166 -1.270 1.00 93.50 103 ALA A N 1
ATOM 744 C CA . ALA A 1 103 ? 12.519 1.500 -0.707 1.00 93.50 103 ALA A CA 1
ATOM 745 C C . ALA A 1 103 ? 13.543 0.348 -0.792 1.00 93.50 103 ALA A C 1
ATOM 747 O O . ALA A 1 103 ? 14.750 0.581 -0.744 1.00 93.50 103 ALA A O 1
ATOM 748 N N . ALA A 1 104 ? 13.073 -0.899 -0.879 1.00 94.56 104 ALA A N 1
ATOM 749 C CA . ALA A 1 104 ? 13.936 -2.065 -1.031 1.00 94.56 104 ALA A CA 1
ATOM 750 C C . ALA A 1 104 ? 14.513 -2.164 -2.452 1.00 94.56 104 ALA A C 1
ATOM 752 O O . ALA A 1 104 ? 13.919 -1.686 -3.416 1.00 94.56 104 ALA A O 1
ATOM 753 N N . SER A 1 105 ? 15.656 -2.843 -2.588 1.00 95.19 105 SER A N 1
ATOM 754 C CA . SER A 1 105 ? 16.228 -3.134 -3.905 1.00 95.19 105 SER A CA 1
ATOM 755 C C . SER A 1 105 ? 15.282 -4.032 -4.705 1.00 95.19 105 SER A C 1
ATOM 757 O O . SER A 1 105 ? 14.933 -5.125 -4.257 1.00 95.19 105 SER A O 1
ATOM 759 N N . ALA A 1 106 ? 14.881 -3.564 -5.885 1.00 92.69 106 ALA A N 1
ATOM 760 C CA . ALA A 1 106 ? 13.994 -4.262 -6.804 1.00 92.69 106 ALA A CA 1
ATOM 761 C C . ALA A 1 106 ? 14.498 -4.113 -8.245 1.00 92.69 106 ALA A C 1
ATOM 763 O O . ALA A 1 106 ? 15.248 -3.191 -8.576 1.00 92.69 106 ALA A O 1
ATOM 764 N N . THR A 1 107 ? 14.091 -5.029 -9.122 1.00 92.88 107 THR A N 1
ATOM 765 C CA . THR A 1 107 ? 14.442 -4.965 -10.543 1.00 92.88 107 THR A CA 1
ATOM 766 C C . THR A 1 107 ? 13.735 -3.786 -11.212 1.00 92.88 107 THR A C 1
ATOM 768 O O . THR A 1 107 ? 12.511 -3.784 -11.335 1.00 92.88 107 THR A O 1
ATOM 771 N N . GLY A 1 108 ? 14.508 -2.807 -11.683 1.00 91.81 108 GLY A N 1
ATOM 772 C CA . GLY A 1 108 ? 14.015 -1.735 -12.548 1.00 91.81 108 GLY A CA 1
ATOM 773 C C . GLY A 1 108 ? 13.938 -2.206 -13.998 1.00 91.81 108 GLY A C 1
ATOM 774 O O . GLY A 1 108 ? 14.964 -2.519 -14.605 1.00 91.81 108 GLY A O 1
ATOM 775 N N . LEU A 1 109 ? 12.730 -2.272 -14.553 1.00 90.50 109 LEU A N 1
ATOM 776 C CA . LEU A 1 109 ? 12.518 -2.623 -15.959 1.00 90.50 109 LEU A CA 1
ATOM 777 C C . LEU A 1 109 ? 12.643 -1.374 -16.850 1.00 90.50 109 LEU A C 1
ATOM 779 O O . LEU A 1 109 ? 12.415 -0.259 -16.376 1.00 90.50 109 LEU A O 1
ATOM 783 N N . PRO A 1 110 ? 12.971 -1.522 -18.150 1.00 89.81 110 PRO A N 1
ATOM 784 C CA . PRO A 1 110 ? 12.916 -0.403 -19.084 1.00 89.81 110 PRO A CA 1
ATOM 785 C C . PRO A 1 110 ? 11.527 0.257 -19.078 1.00 89.81 110 PRO A C 1
ATOM 787 O O . PRO A 1 110 ? 10.520 -0.445 -18.933 1.00 89.81 110 PRO A O 1
ATOM 790 N N . PRO A 1 111 ? 11.436 1.586 -19.269 1.00 89.69 111 PRO A N 1
ATOM 791 C CA . PRO A 1 111 ? 10.150 2.264 -19.314 1.00 89.69 111 PRO A CA 1
ATOM 792 C C . PRO A 1 111 ? 9.299 1.733 -20.472 1.00 89.69 111 PRO A C 1
ATOM 794 O O . PRO A 1 111 ? 9.813 1.273 -21.496 1.00 89.69 111 PRO A O 1
ATOM 797 N N . VAL A 1 112 ? 7.976 1.842 -20.332 1.00 87.62 112 VAL A N 1
ATOM 798 C CA . VAL A 1 112 ? 7.013 1.292 -21.303 1.00 87.62 112 VAL A CA 1
ATOM 799 C C . VAL A 1 112 ? 7.231 1.79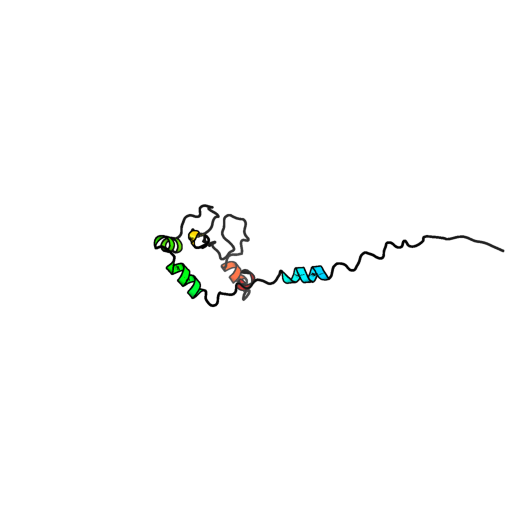9 -22.733 1.00 87.62 112 VAL A C 1
ATOM 801 O O . VAL A 1 112 ? 6.977 1.065 -23.683 1.00 87.62 112 VAL A O 1
ATOM 804 N N . SER A 1 113 ? 7.767 3.012 -22.905 1.00 90.88 113 SER A N 1
ATOM 805 C CA . SER A 1 113 ? 8.127 3.571 -24.214 1.00 90.88 113 SER A CA 1
ATOM 806 C C . SER A 1 113 ? 9.304 2.842 -24.871 1.00 90.88 113 SER A C 1
ATOM 808 O O . SER A 1 113 ? 9.250 2.544 -26.063 1.00 90.88 113 SER A O 1
ATOM 810 N N . THR A 1 114 ? 10.345 2.497 -24.109 1.00 91.50 114 THR A N 1
ATOM 811 C CA . THR A 1 114 ? 11.474 1.694 -24.602 1.00 91.50 114 THR A CA 1
ATOM 812 C C . THR A 1 114 ? 11.023 0.283 -24.957 1.00 91.50 114 THR A C 1
ATOM 814 O O . THR A 1 114 ? 11.438 -0.251 -25.982 1.00 91.50 114 THR A O 1
ATOM 817 N N . LEU A 1 115 ? 10.127 -0.306 -24.157 1.00 86.88 115 LEU A N 1
ATOM 818 C CA . LEU A 1 115 ? 9.547 -1.612 -24.470 1.00 86.88 115 LEU A CA 1
ATOM 819 C C . LEU A 1 115 ? 8.728 -1.569 -25.766 1.00 86.88 115 LEU A C 1
ATOM 821 O O . LEU A 1 115 ? 8.885 -2.451 -26.607 1.00 86.88 115 LEU A O 1
ATOM 825 N N . ALA A 1 116 ? 7.923 -0.525 -25.979 1.00 88.31 116 ALA A N 1
ATOM 826 C CA . ALA A 1 116 ? 7.172 -0.344 -27.222 1.00 88.31 116 ALA A CA 1
ATOM 827 C C . ALA A 1 116 ? 8.092 -0.234 -28.454 1.00 88.31 116 ALA A C 1
ATOM 829 O O . ALA A 1 116 ? 7.798 -0.815 -29.497 1.00 88.31 116 ALA A O 1
ATOM 830 N N . ALA A 1 117 ? 9.241 0.436 -28.318 1.00 93.25 117 ALA A N 1
ATOM 831 C CA . ALA A 1 117 ? 10.226 0.592 -29.391 1.00 93.25 117 ALA A CA 1
ATOM 832 C C . ALA A 1 117 ? 10.962 -0.708 -29.774 1.00 93.25 117 ALA A C 1
ATOM 834 O O . ALA A 1 117 ? 11.633 -0.744 -30.802 1.00 93.25 117 ALA A O 1
ATOM 835 N N . SER A 1 118 ? 10.840 -1.779 -28.982 1.00 91.19 118 SER A N 1
ATOM 836 C CA . SER A 1 118 ? 11.403 -3.091 -29.332 1.00 91.19 118 SER A CA 1
ATOM 837 C C . SER A 1 118 ? 10.618 -3.815 -30.431 1.00 91.19 118 SER A C 1
ATOM 839 O O . SER A 1 118 ? 11.138 -4.754 -31.027 1.00 91.19 118 SER A O 1
ATOM 841 N N . PHE A 1 119 ? 9.367 -3.400 -30.686 1.00 90.44 119 PHE A N 1
ATOM 842 C CA . PHE A 1 119 ? 8.426 -4.062 -31.598 1.00 90.44 119 PHE A CA 1
ATOM 843 C C . PHE A 1 119 ? 8.210 -5.560 -31.307 1.00 90.44 119 PHE A C 1
ATOM 845 O O . PHE A 1 119 ? 7.801 -6.306 -32.195 1.00 90.44 119 PHE A O 1
ATOM 852 N N . ILE A 1 120 ? 8.448 -6.012 -30.067 1.00 85.19 120 ILE A N 1
ATOM 853 C CA . ILE A 1 120 ? 8.201 -7.396 -29.646 1.00 85.19 120 ILE A CA 1
ATOM 854 C C . ILE A 1 120 ? 6.727 -7.541 -29.230 1.00 85.19 120 ILE A C 1
ATOM 856 O O . ILE A 1 120 ? 6.328 -7.021 -28.181 1.00 85.19 120 ILE A O 1
ATOM 860 N N . PRO A 1 121 ? 5.892 -8.254 -30.007 1.00 80.62 121 PRO A N 1
ATOM 861 C CA . PRO A 1 121 ? 4.506 -8.495 -29.627 1.00 80.62 121 PRO A CA 1
ATOM 862 C C . PRO A 1 121 ? 4.434 -9.358 -28.357 1.00 80.62 121 PRO A C 1
ATOM 864 O O . PRO A 1 121 ? 5.253 -10.250 -28.148 1.00 80.62 121 PRO A O 1
ATOM 867 N N . ASN A 1 122 ? 3.432 -9.108 -27.509 1.00 71.38 122 ASN A N 1
ATOM 868 C CA . ASN A 1 122 ? 3.144 -9.857 -26.273 1.00 71.38 122 ASN A CA 1
ATOM 869 C C . ASN A 1 122 ? 4.223 -9.824 -25.171 1.00 71.38 122 ASN A C 1
ATOM 871 O O . ASN A 1 122 ? 4.072 -10.521 -24.167 1.00 71.38 122 ASN A O 1
ATOM 875 N N . TRP A 1 123 ? 5.250 -8.976 -25.288 1.00 68.69 123 TRP A N 1
ATOM 876 C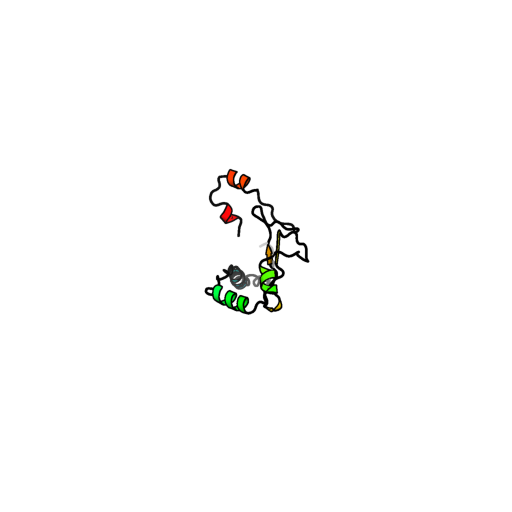 CA . TRP A 1 123 ? 6.262 -8.791 -24.240 1.00 68.69 123 TRP A CA 1
ATOM 877 C C . TRP A 1 123 ? 5.698 -8.534 -22.820 1.00 68.69 123 TRP A C 1
ATOM 879 O O . TRP A 1 123 ? 6.214 -9.128 -21.870 1.00 68.69 123 TRP A O 1
ATOM 889 N N . PRO A 1 124 ? 4.619 -7.742 -22.621 1.00 64.56 124 PRO A N 1
ATOM 890 C CA . PRO A 1 124 ? 4.091 -7.482 -21.276 1.00 64.56 124 PRO A CA 1
ATOM 891 C C . PRO A 1 124 ? 3.666 -8.744 -20.507 1.00 64.56 124 PRO A C 1
ATOM 893 O O . PRO A 1 124 ? 3.714 -8.765 -19.281 1.00 64.56 124 PRO A O 1
ATOM 896 N N . ALA A 1 125 ? 3.271 -9.813 -21.207 1.00 65.75 125 ALA A N 1
ATOM 897 C CA . ALA A 1 125 ? 2.818 -11.054 -20.580 1.00 65.75 125 ALA A CA 1
ATOM 898 C C . ALA A 1 125 ? 3.969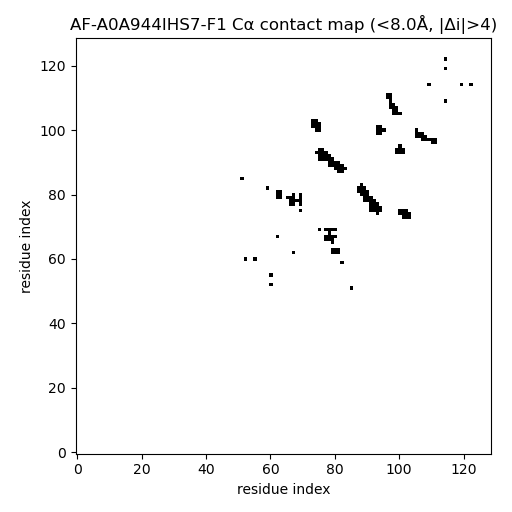 -11.922 -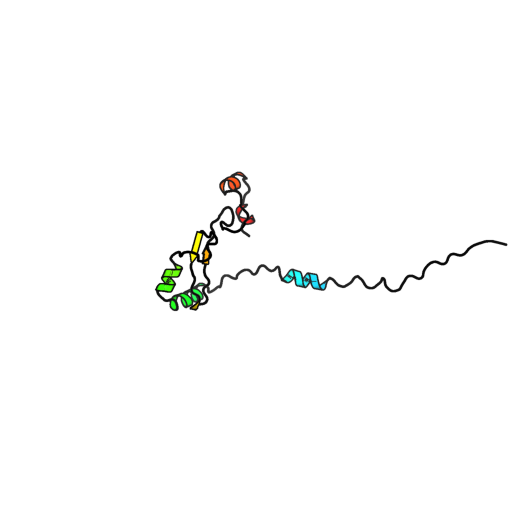20.033 1.00 65.75 125 ALA A C 1
ATOM 900 O O . ALA A 1 125 ? 3.732 -12.798 -19.198 1.00 65.75 125 ALA A O 1
ATOM 901 N N . SER A 1 126 ? 5.207 -11.709 -20.493 1.00 66.81 126 SER A N 1
ATOM 902 C CA . SER A 1 126 ? 6.374 -12.473 -20.029 1.00 66.81 126 SER A CA 1
ATOM 903 C C . SER A 1 126 ? 7.059 -11.885 -18.795 1.00 66.81 126 SER A C 1
ATOM 905 O O . SER A 1 126 ? 7.788 -12.611 -18.130 1.00 66.81 126 SER A O 1
ATOM 907 N N . THR A 1 127 ? 6.829 -10.610 -18.462 1.00 64.56 127 THR A N 1
ATOM 908 C CA . THR A 1 127 ? 7.531 -9.914 -17.363 1.00 64.56 127 THR A CA 1
ATOM 909 C C . THR A 1 127 ? 6.722 -9.781 -16.071 1.00 64.56 127 THR A C 1
ATOM 911 O O . THR A 1 127 ? 7.271 -9.344 -15.068 1.00 64.56 127 THR A O 1
ATOM 914 N N . GLY A 1 128 ? 5.425 -10.105 -16.093 1.00 61.09 128 GLY A N 1
ATOM 915 C CA . GLY A 1 128 ? 4.511 -9.946 -14.953 1.00 61.09 128 GLY A CA 1
ATOM 916 C C . GLY A 1 128 ? 4.191 -11.231 -14.181 1.00 61.09 128 GLY A C 1
ATOM 917 O O . GLY A 1 128 ? 3.118 -11.297 -13.587 1.00 61.09 128 GLY A O 1
ATOM 918 N N . ARG A 1 129 ? 5.044 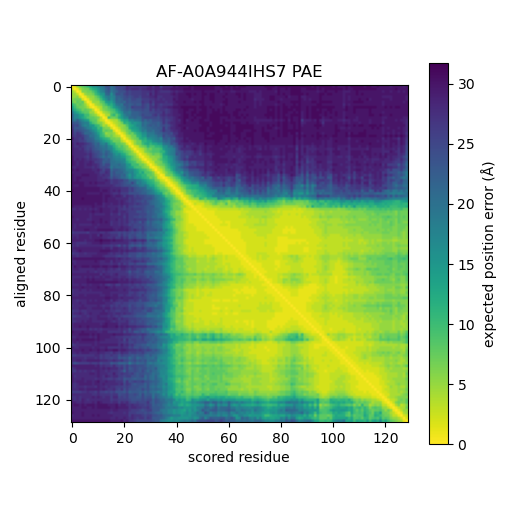-12.262 -14.257 1.00 53.84 129 ARG A N 1
ATOM 919 C CA . ARG A 1 129 ? 4.868 -13.528 -13.524 1.00 53.84 129 ARG A CA 1
ATOM 920 C C . ARG A 1 129 ? 5.703 -13.579 -12.258 1.00 53.84 129 ARG A C 1
ATOM 922 O O . ARG A 1 129 ? 6.834 -13.050 -12.300 1.00 53.84 129 ARG A O 1
#

Sequence (129 aa):
MPHSDDHIPSVRSRRDVLKGFGSAAAAVAFLALLEPAAVARPADAGSEVRGLLARLTLDEKISLVHGATDPERLGQAGYLPGVPRLGIPPLRMSDGPAGVNVAASATGLPPVSTLAASFIPNWPASTGR

Mean predicted aligned error: 15.84 Å